Protein AF-A0A2K6FVP9-F1 (afdb_monomer_lite)

pLDDT: mean 82.62, std 16.17, range [45.94, 97.5]

Organism: Propithecus coquereli (NCBI:txid379532)

Sequence (98 aa):
MSVTGWPQGVNQFGNKYIQQTKPLTLQRTINPYPLTNYTFGTKEPLYEKDSSVAARFQRMTEEFDNIGMTRTVEGVLTVHEHRLPHVLLLHRFNFIYN

Structure (mmCIF, N/CA/C/O backbone):
data_AF-A0A2K6FVP9-F1
#
_entry.id   AF-A0A2K6FVP9-F1
#
loop_
_atom_site.group_PDB
_atom_site.id
_atom_site.type_symbol
_atom_site.label_atom_id
_atom_site.label_alt_id
_atom_site.label_comp_id
_atom_site.label_asym_id
_atom_site.label_entity_id
_atom_site.label_seq_id
_atom_site.pdbx_PDB_ins_code
_atom_site.Cartn_x
_atom_site.Cartn_y
_atom_site.Cartn_z
_atom_site.occupancy
_atom_site.B_iso_or_equiv
_atom_site.auth_seq_id
_atom_site.auth_comp_id
_atom_site.auth_asym_id
_atom_site.auth_atom_id
_atom_site.pdbx_PDB_model_num
ATOM 1 N N . MET A 1 1 ? -6.213 20.543 -75.897 1.00 48.56 1 MET A N 1
ATOM 2 C CA . MET A 1 1 ? -4.884 20.529 -75.255 1.00 48.56 1 MET A CA 1
ATOM 3 C C . MET A 1 1 ? -4.582 21.944 -74.799 1.00 48.56 1 MET A C 1
ATOM 5 O O . MET A 1 1 ? -4.403 22.786 -75.660 1.00 48.56 1 MET A O 1
ATOM 9 N N . SER A 1 2 ? -4.580 22.212 -73.495 1.00 45.94 2 SER A N 1
ATOM 10 C CA . SER A 1 2 ? -3.844 23.340 -72.900 1.00 45.94 2 SER A CA 1
ATOM 11 C C . SER A 1 2 ? -3.992 23.256 -71.386 1.00 45.94 2 SER A C 1
ATOM 13 O O . SER A 1 2 ? -5.004 23.635 -70.801 1.00 45.94 2 SER A O 1
ATOM 15 N N . VAL A 1 3 ? -2.970 22.656 -70.794 1.00 58.50 3 VAL A N 1
ATOM 16 C CA . VAL A 1 3 ? -2.654 22.649 -69.372 1.00 58.50 3 VAL A CA 1
ATOM 17 C C . VAL A 1 3 ? -2.360 24.069 -68.907 1.00 58.50 3 VAL A C 1
ATOM 19 O O . VAL A 1 3 ? -1.396 24.663 -69.369 1.00 58.50 3 VAL A O 1
ATOM 22 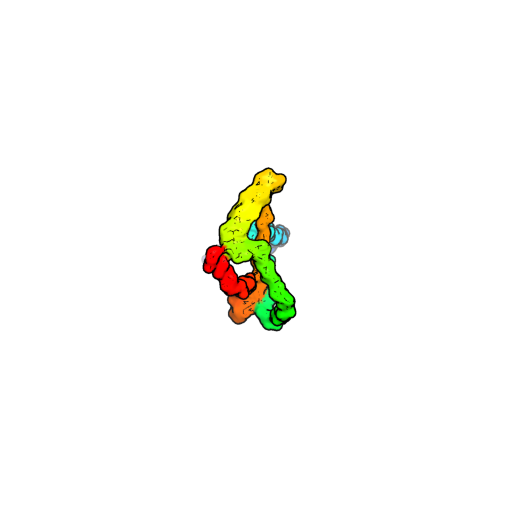N N . THR A 1 4 ? -3.127 24.582 -67.951 1.00 51.38 4 THR A N 1
ATOM 23 C CA . THR A 1 4 ? -2.676 25.673 -67.074 1.00 51.38 4 THR A CA 1
ATOM 24 C C . THR A 1 4 ? -3.302 25.475 -65.698 1.00 51.38 4 THR A C 1
ATOM 26 O O . THR A 1 4 ? -4.302 26.098 -65.345 1.00 51.38 4 THR A O 1
ATOM 29 N N . GLY A 1 5 ? -2.746 24.523 -64.948 1.00 61.38 5 GLY A N 1
ATOM 30 C CA . GLY A 1 5 ? -2.965 24.412 -63.510 1.00 61.38 5 GLY A CA 1
ATOM 31 C C . GLY A 1 5 ? -2.069 25.404 -62.770 1.00 61.38 5 GLY A C 1
ATOM 32 O O . GLY A 1 5 ? -0.938 25.655 -63.183 1.00 61.38 5 GLY A O 1
ATOM 33 N N . TRP A 1 6 ? -2.589 25.972 -61.685 1.00 52.94 6 TRP A N 1
ATOM 34 C CA . TRP A 1 6 ? -1.839 26.818 -60.758 1.00 52.94 6 TRP A CA 1
ATOM 35 C C . TRP A 1 6 ? -0.675 26.034 -60.126 1.00 52.94 6 TRP A C 1
ATOM 37 O O . TRP A 1 6 ? -0.823 24.832 -59.888 1.00 52.94 6 TRP A O 1
ATOM 47 N N . PRO A 1 7 ? 0.477 26.670 -59.843 1.00 54.00 7 PRO A N 1
ATOM 48 C CA . PRO A 1 7 ? 1.643 25.964 -59.334 1.00 54.00 7 PRO A CA 1
ATOM 49 C C . PRO A 1 7 ? 1.342 25.373 -57.952 1.00 54.00 7 PRO A C 1
ATOM 51 O O . PRO A 1 7 ? 1.093 26.091 -56.984 1.00 54.00 7 PRO A O 1
ATOM 54 N N . GLN A 1 8 ? 1.371 24.043 -57.859 1.00 63.25 8 GLN A N 1
ATOM 55 C CA . GLN A 1 8 ? 1.513 23.347 -56.587 1.00 63.25 8 GLN A CA 1
ATOM 56 C C . GLN A 1 8 ? 2.952 23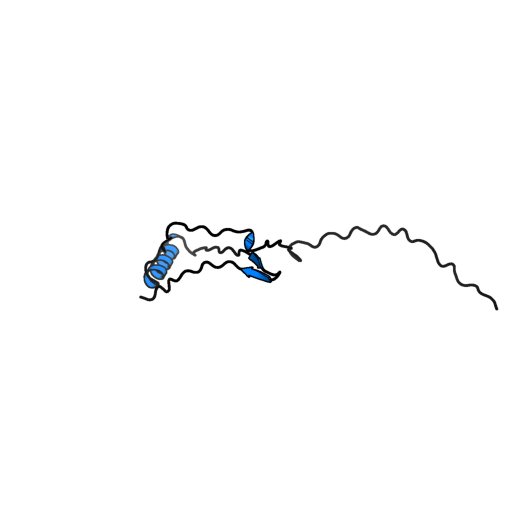.525 -56.106 1.00 63.25 8 GLN A C 1
ATOM 58 O O . GLN A 1 8 ? 3.892 23.187 -56.820 1.00 63.25 8 GLN A O 1
ATOM 63 N N . GLY A 1 9 ? 3.113 24.022 -54.882 1.00 60.28 9 GLY A N 1
ATOM 64 C CA . GLY A 1 9 ? 4.397 23.999 -54.188 1.00 60.28 9 GLY A CA 1
ATOM 65 C C . GLY A 1 9 ? 4.818 25.347 -53.631 1.00 60.28 9 GLY A C 1
ATOM 66 O O . GLY A 1 9 ? 5.784 25.941 -54.094 1.00 60.28 9 GLY A O 1
ATOM 67 N N . VAL A 1 10 ? 4.156 25.785 -52.562 1.00 50.12 10 VAL A N 1
ATOM 68 C CA . VAL A 1 10 ? 4.837 26.596 -51.551 1.00 50.12 10 VAL A CA 1
ATOM 69 C C . VAL A 1 10 ? 4.990 25.691 -50.342 1.00 50.12 10 VAL A C 1
ATOM 71 O O . VAL A 1 10 ? 4.002 25.333 -49.701 1.00 50.12 10 VAL A O 1
ATOM 74 N N . ASN A 1 11 ? 6.229 25.273 -50.067 1.00 57.50 11 ASN A N 1
ATOM 75 C CA . ASN A 1 11 ? 6.593 24.667 -48.794 1.00 57.50 11 ASN A CA 1
ATOM 76 C C . ASN A 1 11 ? 6.227 25.669 -47.699 1.00 57.50 11 ASN A C 1
ATOM 78 O O . ASN A 1 11 ? 6.945 26.639 -47.458 1.00 57.50 11 ASN A O 1
ATOM 82 N N . GLN A 1 12 ? 5.079 25.451 -47.063 1.00 59.06 12 GLN A N 1
ATOM 83 C CA . GLN A 1 12 ? 4.727 26.133 -45.834 1.00 59.06 12 GLN A CA 1
ATOM 84 C C . GLN A 1 12 ? 5.696 25.618 -44.771 1.00 59.06 12 GLN A C 1
ATOM 86 O O . GLN A 1 12 ? 5.446 24.606 -44.116 1.00 59.06 12 GLN A O 1
ATOM 91 N N . PHE A 1 13 ? 6.814 26.321 -44.598 1.00 57.19 13 PHE A N 1
ATOM 92 C CA . PHE A 1 13 ? 7.588 26.306 -43.360 1.00 57.19 13 PHE A CA 1
ATOM 93 C C . PHE A 1 13 ? 6.725 26.935 -42.255 1.00 57.19 13 PHE A C 1
ATOM 95 O O . PHE A 1 13 ? 6.996 28.018 -41.748 1.00 57.19 13 PHE A O 1
ATOM 102 N N . GLY A 1 14 ? 5.611 26.278 -41.931 1.00 59.34 14 GLY A N 1
ATOM 103 C CA . GLY A 1 14 ? 4.808 26.589 -40.770 1.00 59.34 14 GLY A CA 1
ATOM 104 C C . GLY A 1 14 ? 5.587 26.113 -39.560 1.00 59.34 14 GLY A C 1
ATOM 105 O O . GLY A 1 14 ? 5.841 24.915 -39.426 1.00 59.34 14 GLY A O 1
ATOM 106 N N . ASN A 1 15 ? 5.985 27.047 -38.700 1.00 64.44 15 ASN A N 1
ATOM 107 C CA . ASN A 1 15 ? 6.515 26.730 -37.382 1.00 64.44 15 ASN A CA 1
ATOM 108 C C . ASN A 1 15 ? 5.464 25.896 -36.642 1.00 64.44 15 ASN A C 1
ATOM 110 O O . ASN A 1 15 ? 4.475 26.419 -36.132 1.00 64.44 15 ASN A O 1
ATOM 114 N N . LYS A 1 16 ? 5.643 24.573 -36.642 1.00 69.31 16 LYS A N 1
ATOM 115 C CA . LYS A 1 16 ? 4.779 23.652 -35.913 1.00 69.31 16 LYS A CA 1
ATOM 116 C C . LYS A 1 16 ? 5.075 23.871 -34.437 1.00 69.31 16 LYS A C 1
ATOM 118 O O . LYS A 1 16 ? 6.154 23.513 -33.971 1.00 69.31 16 LYS A O 1
ATOM 123 N N . TYR A 1 17 ? 4.147 24.499 -33.719 1.00 74.25 17 TYR A N 1
ATOM 124 C CA . TYR A 1 17 ? 4.245 24.614 -32.270 1.00 74.25 17 TYR A CA 1
ATOM 125 C C . TYR A 1 17 ? 4.419 23.213 -31.681 1.00 74.25 17 TYR A C 1
ATOM 127 O O . TYR A 1 17 ? 3.646 22.301 -31.990 1.00 74.25 17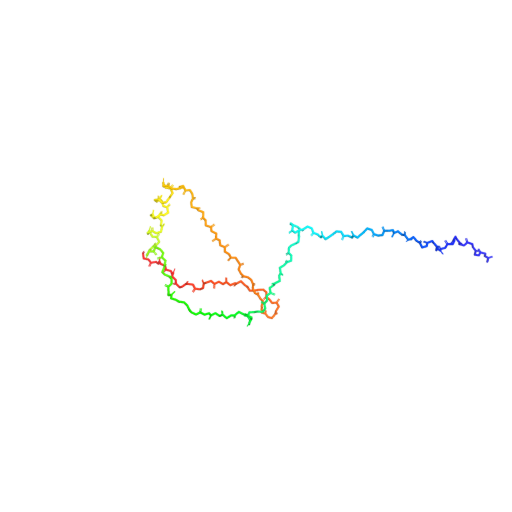 TYR A O 1
ATOM 135 N N . ILE A 1 18 ? 5.463 23.034 -30.872 1.00 80.19 18 ILE A N 1
ATOM 136 C CA . ILE A 1 18 ? 5.700 21.779 -30.164 1.00 80.19 18 ILE A CA 1
ATOM 137 C C . ILE A 1 18 ? 4.479 21.541 -29.277 1.00 80.19 18 ILE A C 1
ATOM 139 O O . ILE A 1 18 ? 4.153 22.375 -28.432 1.00 80.19 18 ILE A O 1
ATOM 143 N N . GLN A 1 19 ? 3.776 20.429 -29.498 1.00 78.50 19 GLN A N 1
ATOM 144 C CA . GLN A 1 19 ? 2.624 20.091 -28.675 1.00 78.50 19 GLN A CA 1
ATOM 145 C C . GLN A 1 19 ? 3.085 19.861 -27.239 1.00 78.50 19 GLN A C 1
ATOM 147 O O . GLN A 1 19 ? 3.963 19.038 -26.973 1.00 78.50 19 GLN A O 1
ATOM 152 N N . GLN A 1 20 ? 2.487 20.611 -26.319 1.00 81.06 20 GLN A N 1
ATOM 153 C CA . GLN A 1 20 ? 2.746 20.476 -24.898 1.00 81.06 20 GLN A CA 1
ATOM 154 C C . GLN A 1 20 ? 2.298 19.092 -24.420 1.00 81.06 20 GLN A C 1
ATOM 156 O O . GLN A 1 20 ? 1.278 18.555 -24.863 1.00 81.06 20 GLN A O 1
ATOM 161 N N . THR A 1 21 ? 3.068 18.504 -23.509 1.00 84.56 21 THR A N 1
ATOM 162 C CA . THR A 1 21 ? 2.705 17.233 -22.887 1.00 84.56 21 THR A CA 1
ATOM 163 C C . THR A 1 21 ? 1.371 17.369 -22.155 1.00 84.56 21 THR A C 1
ATOM 165 O O . THR A 1 21 ? 1.076 18.393 -21.533 1.00 84.56 21 THR A O 1
ATOM 168 N N . LYS A 1 22 ? 0.535 16.329 -22.251 1.00 88.69 22 LYS A N 1
ATOM 169 C CA . LYS A 1 22 ? -0.776 16.303 -21.594 1.00 88.69 22 LYS A CA 1
ATOM 170 C C . LYS A 1 22 ? -0.614 16.523 -20.084 1.00 88.69 22 LYS A C 1
ATOM 172 O O . LYS A 1 22 ? 0.316 15.968 -19.494 1.00 88.69 22 LYS A O 1
ATOM 177 N N . PRO A 1 23 ? -1.518 17.282 -19.441 1.00 91.50 23 PRO A N 1
ATOM 178 C CA . PRO A 1 23 ? -1.435 17.511 -18.007 1.00 91.50 23 PRO A CA 1
ATOM 1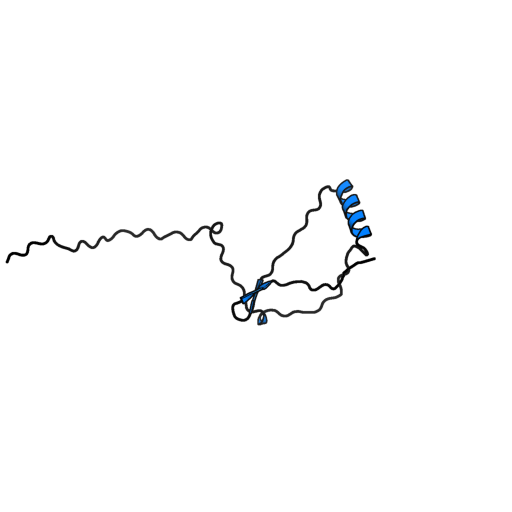79 C C . PRO A 1 23 ? -1.623 16.196 -17.239 1.00 91.50 23 PRO A C 1
ATOM 181 O O . PRO A 1 23 ? -2.411 15.336 -17.635 1.00 91.50 23 PRO A O 1
ATOM 184 N N . LEU A 1 24 ? -0.944 16.058 -16.096 1.00 89.75 24 LEU A N 1
ATOM 185 C CA . LEU A 1 24 ? -1.011 14.854 -15.250 1.00 89.75 24 LEU A CA 1
ATOM 186 C C . LEU A 1 24 ? -2.408 14.585 -14.672 1.00 89.75 24 LEU A C 1
ATOM 188 O O . LEU A 1 24 ? -2.694 13.471 -14.240 1.00 89.75 24 LEU A O 1
ATOM 192 N N . THR A 1 25 ? -3.263 15.606 -14.637 1.00 92.62 25 THR A N 1
ATOM 193 C CA . THR A 1 25 ? -4.678 15.495 -14.260 1.00 92.62 25 THR A CA 1
ATOM 194 C C . THR A 1 25 ? -5.508 14.794 -15.334 1.00 92.62 25 THR A C 1
ATOM 196 O O . THR A 1 25 ? -6.517 14.184 -15.004 1.00 92.62 25 THR A O 1
ATOM 199 N N . LEU A 1 26 ? -5.076 14.850 -16.600 1.00 92.44 26 LEU A N 1
ATOM 200 C CA . LEU A 1 26 ? -5.713 14.165 -17.725 1.00 92.44 26 LEU A CA 1
ATOM 201 C C . LEU A 1 26 ? -5.123 12.770 -17.941 1.00 92.44 26 LEU A C 1
ATOM 203 O O . LEU A 1 26 ? -5.854 11.825 -18.222 1.00 92.44 26 LEU A O 1
ATOM 207 N N . GLN A 1 27 ? -3.798 12.638 -17.842 1.00 92.50 27 GLN A N 1
ATOM 208 C CA . GLN A 1 27 ? -3.117 11.366 -18.047 1.00 92.50 27 GLN A CA 1
ATOM 209 C C . GLN A 1 27 ? -1.910 11.248 -17.120 1.00 92.50 27 GLN A C 1
ATOM 211 O O . GLN A 1 27 ? -0.928 11.977 -17.256 1.00 92.50 27 GLN A O 1
ATOM 216 N N . ARG A 1 28 ? -1.965 10.277 -16.207 1.00 93.25 28 ARG A N 1
ATOM 217 C CA . ARG A 1 28 ? -0.850 9.933 -15.327 1.00 93.25 28 ARG A CA 1
ATOM 218 C C . ARG A 1 28 ? -0.304 8.564 -15.706 1.00 93.25 28 ARG A C 1
ATOM 220 O O . ARG A 1 28 ? -0.935 7.543 -15.459 1.00 93.25 28 ARG A O 1
ATOM 227 N N . THR A 1 29 ? 0.877 8.566 -16.309 1.00 93.31 29 THR A N 1
ATOM 228 C CA . THR A 1 29 ? 1.624 7.342 -16.604 1.00 93.31 29 THR A CA 1
ATOM 229 C C . THR A 1 29 ? 2.338 6.871 -15.340 1.00 93.31 29 THR A C 1
ATOM 231 O O . THR A 1 29 ? 3.027 7.657 -14.690 1.00 93.31 29 THR A O 1
ATOM 234 N N . ILE A 1 30 ? 2.173 5.594 -15.001 1.00 93.94 30 ILE A N 1
ATOM 235 C CA . ILE A 1 30 ? 2.896 4.905 -13.928 1.00 93.94 30 ILE A CA 1
ATOM 236 C C . ILE A 1 30 ? 3.677 3.738 -14.530 1.00 93.94 30 ILE A C 1
ATOM 238 O O . ILE A 1 30 ? 3.204 3.105 -15.473 1.00 93.94 30 ILE A O 1
ATOM 242 N N . ASN A 1 31 ? 4.857 3.454 -13.9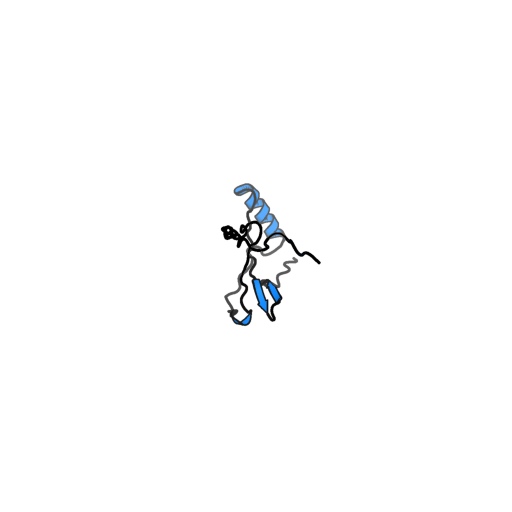84 1.00 94.56 31 ASN A N 1
ATOM 243 C CA . ASN A 1 31 ? 5.726 2.382 -14.465 1.00 94.56 31 ASN A CA 1
ATOM 244 C C . ASN A 1 31 ? 5.718 1.232 -13.450 1.00 94.56 31 ASN A C 1
ATOM 246 O O . ASN A 1 31 ? 6.436 1.319 -12.451 1.00 94.56 31 ASN A O 1
ATOM 250 N N . PRO A 1 32 ? 4.904 0.181 -13.652 1.00 94.19 32 PRO A N 1
ATOM 251 C CA . PRO A 1 32 ? 5.022 -1.028 -12.853 1.00 94.19 32 PRO A CA 1
ATOM 252 C C . PRO A 1 32 ? 6.298 -1.785 -13.245 1.00 94.19 32 PRO A C 1
ATOM 254 O O . PRO A 1 32 ? 6.743 -1.706 -14.391 1.00 94.19 32 PRO A O 1
ATOM 257 N N . TYR A 1 33 ? 6.844 -2.564 -12.314 1.00 96.75 33 TYR A N 1
ATOM 258 C CA . TYR A 1 33 ? 7.976 -3.464 -12.557 1.00 96.75 33 TYR A CA 1
ATOM 259 C C . TYR A 1 33 ? 7.560 -4.932 -12.365 1.00 96.75 33 TYR A C 1
ATOM 261 O O . TYR A 1 33 ? 6.546 -5.185 -11.700 1.00 96.75 33 TYR A O 1
ATOM 269 N N . PRO A 1 34 ? 8.313 -5.898 -12.933 1.00 97.50 34 PRO A N 1
ATOM 270 C CA . PRO A 1 34 ? 8.025 -7.318 -12.780 1.00 97.50 34 PRO A CA 1
ATOM 271 C C . PRO A 1 34 ? 7.903 -7.737 -11.311 1.00 97.50 34 PRO A C 1
ATOM 273 O O . PRO A 1 34 ? 8.710 -7.304 -10.489 1.00 97.50 34 PRO A O 1
ATOM 276 N N . LEU A 1 35 ? 6.964 -8.634 -10.988 1.00 95.81 35 LEU A N 1
ATOM 277 C CA . LEU A 1 35 ? 6.828 -9.210 -9.639 1.00 95.81 35 LEU A CA 1
ATOM 278 C C . LEU A 1 35 ? 8.151 -9.818 -9.135 1.00 95.81 35 LEU A C 1
ATOM 280 O O . LEU A 1 35 ? 8.494 -9.673 -7.967 1.00 95.81 35 LEU A O 1
ATOM 284 N N . THR A 1 36 ? 8.938 -10.413 -10.033 1.00 96.56 36 THR A N 1
ATOM 285 C CA . THR A 1 36 ? 10.249 -11.016 -9.745 1.00 96.56 36 THR A CA 1
ATOM 286 C C . THR A 1 36 ? 11.308 -10.031 -9.242 1.00 96.56 36 THR A C 1
ATOM 288 O O . THR A 1 36 ? 12.321 -10.467 -8.704 1.00 96.56 36 THR A O 1
ATOM 291 N N . ASN A 1 37 ? 11.108 -8.716 -9.404 1.00 96.69 37 ASN A N 1
ATOM 292 C CA . ASN A 1 37 ? 12.030 -7.694 -8.895 1.00 96.69 37 ASN A CA 1
ATOM 293 C C . ASN A 1 37 ? 11.859 -7.432 -7.390 1.00 96.69 37 ASN A C 1
ATOM 295 O O . ASN A 1 37 ? 12.629 -6.665 -6.813 1.00 96.69 37 ASN A O 1
ATOM 299 N N . TYR A 1 38 ? 10.849 -8.033 -6.762 1.00 95.88 38 TYR A N 1
ATOM 300 C CA . TYR A 1 38 ? 10.522 -7.833 -5.359 1.00 95.88 38 TYR A CA 1
ATOM 301 C C . TYR A 1 38 ? 10.707 -9.137 -4.586 1.00 95.88 38 TYR A C 1
ATOM 303 O O . TYR A 1 38 ? 10.262 -10.201 -5.012 1.00 95.88 38 TYR A O 1
ATOM 311 N N . THR A 1 39 ? 11.351 -9.051 -3.425 1.00 94.00 39 THR A N 1
ATOM 312 C CA . THR A 1 39 ? 11.502 -10.169 -2.493 1.00 94.00 39 THR A CA 1
ATOM 313 C C . THR A 1 39 ? 10.612 -9.949 -1.276 1.00 94.00 39 THR A C 1
ATOM 315 O O . THR A 1 39 ? 10.565 -8.860 -0.701 1.00 94.00 39 THR A O 1
ATOM 318 N N . PHE A 1 40 ? 9.887 -10.992 -0.873 1.00 90.81 40 PHE A N 1
ATOM 319 C CA . PHE A 1 40 ? 9.015 -10.956 0.298 1.00 90.81 40 PHE A CA 1
ATOM 320 C C . PHE A 1 40 ? 9.728 -11.613 1.475 1.00 90.81 40 PHE A C 1
ATOM 322 O O . PHE A 1 40 ? 9.855 -12.834 1.540 1.00 90.81 40 PHE A O 1
ATOM 329 N N . GLY A 1 41 ? 10.229 -10.787 2.390 1.00 90.81 41 GLY A N 1
ATOM 330 C CA . GLY A 1 41 ? 10.776 -11.254 3.659 1.00 90.81 41 GLY A CA 1
ATOM 331 C C . GLY A 1 41 ? 9.681 -11.523 4.691 1.00 90.81 41 GLY A C 1
ATOM 332 O O . GLY A 1 41 ? 8.579 -10.976 4.618 1.00 90.81 41 GLY A O 1
ATOM 333 N N . THR A 1 42 ? 10.006 -12.330 5.695 1.00 87.88 42 THR A N 1
ATOM 334 C CA . THR A 1 42 ? 9.182 -12.510 6.893 1.00 87.88 42 THR A CA 1
ATOM 335 C C . THR A 1 42 ? 9.625 -11.539 7.980 1.00 87.88 42 THR A C 1
ATOM 337 O O . THR A 1 42 ? 10.820 -11.344 8.195 1.00 87.88 42 THR A O 1
ATOM 340 N N . LYS A 1 43 ? 8.663 -10.951 8.689 1.00 86.12 43 LYS A N 1
ATOM 341 C CA . LYS A 1 43 ? 8.894 -10.155 9.900 1.00 86.12 43 LYS A CA 1
ATOM 342 C C . LYS A 1 43 ? 8.118 -10.756 11.068 1.00 86.12 43 LYS A C 1
ATOM 344 O O . LYS A 1 43 ? 7.227 -11.575 10.843 1.00 86.12 43 LYS A O 1
ATOM 349 N N . GLU A 1 44 ? 8.404 -10.284 12.277 1.00 84.62 44 GLU A N 1
ATOM 350 C CA . GLU A 1 44 ? 7.630 -10.649 13.464 1.00 84.62 44 GLU A CA 1
ATOM 351 C C . GLU A 1 44 ? 6.124 -10.370 13.280 1.00 84.62 44 GLU A C 1
ATOM 353 O O . GLU A 1 44 ? 5.757 -9.358 12.658 1.00 84.62 44 GLU A O 1
ATOM 358 N N . PRO A 1 45 ? 5.241 -11.241 13.807 1.00 82.06 45 PRO A N 1
ATOM 359 C CA . PRO A 1 45 ? 3.799 -11.060 13.714 1.00 82.06 45 PRO A CA 1
ATOM 360 C C . PRO A 1 45 ? 3.357 -9.691 14.235 1.00 82.06 45 PRO A C 1
ATOM 362 O O . PRO A 1 45 ? 3.706 -9.279 15.341 1.00 82.06 45 PRO A O 1
ATOM 365 N N . LEU A 1 46 ? 2.550 -8.989 13.436 1.00 78.50 46 LEU A N 1
ATOM 366 C CA . LEU A 1 46 ? 1.911 -7.746 13.856 1.00 78.50 46 LEU A CA 1
ATOM 367 C C . LEU A 1 46 ? 0.480 -8.046 14.296 1.00 78.50 46 LEU A C 1
ATOM 369 O O . LEU A 1 46 ? -0.386 -8.326 13.461 1.00 78.50 46 LEU A O 1
ATOM 373 N N . TYR A 1 47 ? 0.247 -7.971 15.602 1.00 76.69 47 TYR A N 1
ATOM 374 C CA . TYR A 1 47 ? -1.081 -8.131 16.176 1.00 76.69 47 TYR A CA 1
ATOM 375 C C . TYR A 1 47 ? -1.937 -6.890 15.931 1.00 76.69 47 TYR A C 1
ATOM 377 O O . TYR A 1 47 ? -1.442 -5.761 15.877 1.00 76.69 47 TYR A O 1
ATOM 385 N N . GLU A 1 48 ? -3.236 -7.114 15.748 1.00 78.69 48 GLU A N 1
ATOM 386 C CA . GLU A 1 48 ? -4.195 -6.018 15.696 1.00 78.69 48 GLU A CA 1
ATOM 387 C C . GLU A 1 48 ? -4.316 -5.352 17.058 1.00 78.69 48 GLU A C 1
ATOM 389 O O . GLU A 1 48 ? -4.132 -5.979 18.098 1.00 78.69 48 GLU A O 1
ATOM 394 N N . LYS A 1 49 ? -4.637 -4.058 17.032 1.00 78.12 49 LYS A N 1
ATOM 395 C CA . LYS A 1 49 ? -4.901 -3.297 18.253 1.00 78.12 49 LYS A CA 1
ATOM 396 C C . LYS A 1 49 ? -6.148 -3.802 18.983 1.00 78.12 49 LYS A C 1
ATOM 398 O O . LYS A 1 49 ? -6.218 -3.660 20.196 1.00 78.12 49 LYS A O 1
ATOM 403 N N . ASP A 1 50 ? -7.111 -4.358 18.246 1.00 84.56 50 ASP A N 1
ATOM 404 C CA . ASP A 1 50 ? -8.368 -4.863 18.793 1.00 84.56 50 ASP A CA 1
ATOM 405 C C . ASP A 1 50 ? -8.383 -6.383 18.787 1.00 84.56 50 ASP A C 1
ATOM 407 O O . ASP A 1 50 ? -8.106 -7.018 17.771 1.00 84.56 50 ASP A O 1
ATOM 411 N N . SER A 1 51 ? -8.752 -6.959 19.925 1.00 81.06 51 SER A N 1
ATOM 412 C CA . SER A 1 51 ? -8.932 -8.399 20.093 1.00 81.06 51 SER A CA 1
ATOM 413 C C . SER A 1 51 ? -10.287 -8.904 19.592 1.00 81.06 51 SER A C 1
ATOM 415 O O . SER A 1 51 ? -10.464 -10.113 19.473 1.00 81.06 51 SER A O 1
ATOM 417 N N . SER A 1 52 ? -11.239 -8.004 19.317 1.00 83.69 52 SER A N 1
ATOM 418 C CA . SER A 1 52 ? -12.582 -8.309 18.812 1.00 83.69 52 SER A CA 1
ATOM 419 C C . SER A 1 52 ? -13.173 -7.151 18.009 1.00 83.69 52 SER A C 1
ATOM 421 O O . SER A 1 52 ? -12.739 -5.998 18.106 1.00 83.69 52 SER A O 1
ATOM 423 N N . VAL A 1 53 ? -14.218 -7.445 17.235 1.00 84.75 53 VAL A N 1
ATOM 424 C CA . VAL A 1 53 ? -15.005 -6.422 16.530 1.00 84.75 53 VAL A CA 1
ATOM 425 C C . VAL A 1 53 ? -15.670 -5.460 17.520 1.00 84.75 53 VAL A C 1
ATOM 427 O O . VAL A 1 53 ? -15.691 -4.254 17.274 1.00 84.75 53 VAL A O 1
ATOM 430 N N . ALA A 1 54 ? -16.158 -5.961 18.661 1.00 88.88 54 ALA A N 1
ATOM 431 C CA . ALA A 1 54 ? -16.759 -5.128 19.702 1.00 88.88 54 ALA A CA 1
ATOM 432 C C . ALA A 1 54 ? -15.747 -4.133 20.296 1.00 88.88 54 ALA A C 1
ATOM 434 O O . ALA A 1 54 ? -16.040 -2.939 20.373 1.00 88.88 54 ALA A O 1
ATOM 435 N N . ALA A 1 55 ? -14.533 -4.594 20.623 1.00 89.06 55 ALA A N 1
ATOM 436 C CA . ALA A 1 55 ? -13.460 -3.733 21.125 1.00 89.06 55 ALA A CA 1
ATOM 437 C C . ALA A 1 55 ? -13.090 -2.632 20.115 1.00 89.06 55 ALA A C 1
ATOM 439 O O . ALA A 1 55 ? -12.906 -1.474 20.489 1.00 89.06 55 ALA A O 1
ATOM 440 N N . ARG A 1 56 ? -13.085 -2.964 18.815 1.00 89.12 56 ARG A N 1
ATOM 441 C CA . ARG A 1 56 ? -12.840 -1.995 17.739 1.00 89.12 56 ARG A CA 1
ATOM 442 C C . ARG A 1 56 ? -13.885 -0.883 17.697 1.00 89.12 56 ARG A C 1
ATOM 444 O O . ARG A 1 56 ? -13.522 0.278 17.510 1.00 89.12 56 ARG A O 1
ATOM 451 N N . PHE A 1 57 ? -15.165 -1.221 17.844 1.00 90.75 57 PHE A N 1
ATOM 452 C CA . PHE A 1 57 ? -16.238 -0.223 17.875 1.00 90.75 57 PHE A CA 1
ATOM 453 C C . PHE A 1 57 ? -16.196 0.634 19.141 1.00 90.75 57 PHE A C 1
ATOM 455 O O . PHE A 1 57 ? -16.384 1.848 19.053 1.00 90.75 57 PHE A O 1
ATOM 462 N N . GLN A 1 58 ? -15.895 0.030 20.294 1.00 93.06 58 GLN A N 1
ATOM 463 C CA . GLN A 1 58 ? -15.725 0.770 21.541 1.00 93.06 58 GLN A CA 1
ATOM 464 C C . GLN A 1 58 ? -14.597 1.800 21.410 1.00 93.06 58 GLN A C 1
ATOM 466 O O . GLN A 1 58 ? -14.838 2.988 21.618 1.00 93.06 58 GLN A O 1
ATOM 471 N N . ARG A 1 59 ? -13.408 1.384 20.951 1.00 91.88 59 ARG A N 1
ATOM 472 C CA . ARG A 1 59 ? -12.292 2.313 20.732 1.00 91.88 59 ARG A CA 1
ATOM 473 C C . ARG A 1 59 ? -12.652 3.413 19.736 1.00 91.88 59 ARG A C 1
ATOM 475 O O . ARG A 1 59 ? -12.310 4.563 19.962 1.00 91.88 59 ARG A O 1
ATOM 482 N N . MET A 1 60 ? -13.335 3.083 18.638 1.00 92.06 60 MET A N 1
ATOM 483 C CA . MET A 1 60 ? -13.749 4.085 17.647 1.00 92.06 60 MET A CA 1
ATOM 484 C C . MET A 1 60 ? -14.659 5.160 18.259 1.00 92.06 60 MET A C 1
ATOM 486 O O . MET A 1 60 ? -14.543 6.326 17.898 1.00 92.06 60 MET A O 1
ATOM 490 N N . THR A 1 61 ? -15.531 4.772 19.191 1.00 93.81 61 THR A N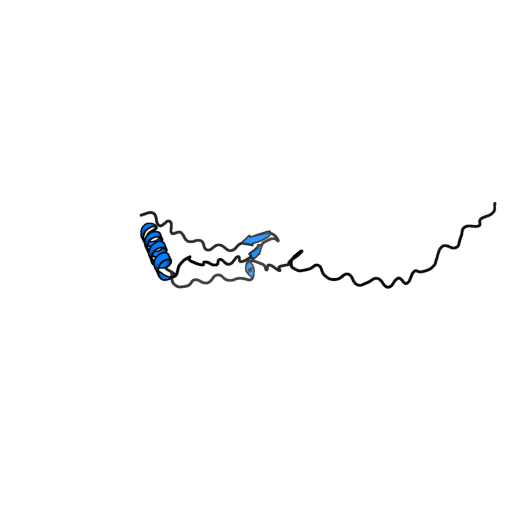 1
ATOM 491 C CA . THR A 1 61 ? -16.412 5.703 19.910 1.00 93.81 61 THR A CA 1
ATOM 492 C C . THR A 1 61 ? -15.605 6.584 20.864 1.00 93.81 61 THR A C 1
ATOM 494 O O . THR A 1 61 ? -15.703 7.804 20.806 1.00 93.81 61 THR A O 1
ATOM 497 N N . GLU A 1 62 ? -14.730 5.983 21.673 1.00 94.00 62 GLU A N 1
ATOM 498 C CA . GLU A 1 62 ? -13.865 6.713 22.609 1.00 94.00 62 GLU A CA 1
ATOM 499 C C . GLU A 1 62 ? -12.900 7.671 21.885 1.00 94.00 62 GLU A C 1
ATOM 501 O O . GLU A 1 62 ? -12.676 8.797 22.328 1.00 94.00 62 GLU A O 1
ATOM 506 N N . GLU A 1 63 ? -12.326 7.259 20.752 1.00 93.94 63 GLU A N 1
ATOM 507 C CA . GLU A 1 63 ? -11.502 8.130 19.907 1.00 93.94 63 GLU A CA 1
ATOM 508 C C . GLU A 1 63 ? -12.336 9.278 19.330 1.00 93.94 63 GLU A C 1
ATOM 510 O O . GLU A 1 63 ? -11.870 10.416 19.316 1.00 93.94 63 GLU A O 1
ATOM 515 N N . PHE A 1 64 ? -13.575 9.019 18.909 1.00 95.25 64 PHE A N 1
ATOM 516 C CA . PHE A 1 64 ? -14.447 10.068 18.391 1.00 95.25 64 PHE A CA 1
ATOM 517 C C . PHE A 1 64 ? -14.735 11.155 19.432 1.00 95.25 64 PHE A C 1
ATOM 519 O O . PHE A 1 64 ? -14.618 12.339 19.115 1.00 95.25 64 PHE A O 1
ATOM 526 N N . ASP A 1 65 ? -15.023 10.774 20.674 1.00 96.31 65 ASP A N 1
ATOM 527 C CA . ASP A 1 65 ? -15.312 11.737 21.741 1.00 96.31 65 ASP A CA 1
ATOM 528 C C . ASP A 1 65 ? -14.085 12.587 22.112 1.00 96.31 65 ASP A C 1
ATOM 530 O O . ASP A 1 65 ? -14.215 13.762 22.456 1.00 96.31 65 ASP A O 1
ATOM 534 N N . ASN A 1 66 ? -12.880 12.019 22.001 1.00 94.94 66 ASN A N 1
ATOM 535 C CA . ASN A 1 66 ? -11.639 12.686 22.399 1.00 94.94 66 ASN A CA 1
ATOM 536 C C . ASN A 1 66 ? -10.988 13.521 21.283 1.00 94.94 66 ASN A C 1
ATOM 538 O O . ASN A 1 66 ? -10.491 14.618 21.538 1.00 94.94 66 ASN A O 1
ATOM 542 N N . ILE A 1 67 ? -10.927 12.993 20.056 1.00 94.62 67 ILE A N 1
ATOM 543 C CA . ILE A 1 67 ? -10.173 13.580 18.931 1.00 94.62 67 ILE A CA 1
ATOM 544 C C . ILE A 1 67 ? -11.033 13.837 17.685 1.00 94.62 67 ILE A C 1
ATOM 546 O O . ILE A 1 67 ? -10.536 14.379 16.692 1.00 94.62 67 ILE A O 1
ATOM 550 N N . GLY A 1 68 ? -12.321 13.492 17.729 1.00 94.50 68 GLY A N 1
ATOM 551 C CA . GLY A 1 68 ? -13.250 13.635 16.616 1.00 94.50 68 GLY A CA 1
ATOM 552 C C . GLY A 1 68 ? -13.077 12.553 15.551 1.00 94.50 68 GLY A C 1
ATOM 553 O O . GLY A 1 68 ? -12.641 11.434 15.804 1.00 94.50 68 GLY A O 1
ATOM 554 N N . MET A 1 69 ? -13.447 12.882 14.315 1.00 95.06 69 MET A N 1
ATOM 555 C CA . MET A 1 69 ? -13.501 11.913 13.220 1.00 95.06 69 MET A CA 1
ATOM 556 C C . MET A 1 69 ? -12.132 11.280 12.910 1.00 95.06 69 MET A C 1
ATOM 558 O O . MET A 1 69 ? -11.175 11.974 12.549 1.00 95.06 69 MET A O 1
ATOM 562 N N . THR A 1 70 ? -12.062 9.947 12.982 1.00 92.25 70 THR A N 1
ATOM 563 C CA . THR A 1 70 ? -10.866 9.166 12.642 1.00 92.25 70 THR A CA 1
ATOM 564 C C . THR A 1 70 ? -10.458 9.389 11.184 1.00 92.25 70 THR A C 1
ATOM 566 O O . THR A 1 70 ? -11.288 9.359 10.274 1.00 92.25 70 THR A O 1
ATOM 569 N N . ARG A 1 71 ? -9.153 9.565 10.944 1.00 93.50 71 ARG A N 1
ATOM 570 C CA . ARG A 1 71 ? -8.565 9.670 9.601 1.00 93.50 71 ARG A CA 1
ATOM 571 C C . ARG A 1 71 ? -7.694 8.449 9.322 1.00 93.50 71 ARG A C 1
ATOM 573 O O . ARG A 1 71 ? -6.742 8.194 10.055 1.00 93.50 71 ARG A O 1
ATOM 580 N N . THR A 1 72 ? -8.006 7.715 8.260 1.00 92.50 72 THR A N 1
ATOM 581 C CA . THR A 1 72 ? -7.274 6.518 7.822 1.00 92.50 72 THR A CA 1
ATOM 582 C C . THR A 1 72 ? -6.716 6.723 6.414 1.00 92.50 72 THR A C 1
ATOM 584 O O . THR A 1 72 ? -7.276 7.474 5.617 1.00 92.50 72 THR A O 1
ATOM 587 N N . VAL A 1 73 ? -5.579 6.088 6.115 1.00 96.12 73 VAL A N 1
ATOM 588 C CA . VAL A 1 73 ? -4.958 6.104 4.783 1.00 96.12 73 VAL A CA 1
ATOM 589 C C . VAL A 1 73 ? -4.595 4.685 4.374 1.00 96.12 73 VAL A C 1
ATOM 591 O O . VAL A 1 73 ? -4.098 3.908 5.188 1.00 96.12 73 VAL A O 1
ATOM 594 N N . GLU A 1 74 ? -4.822 4.367 3.105 1.00 94.56 74 GLU A N 1
ATOM 595 C CA . GLU A 1 74 ? -4.457 3.087 2.505 1.00 94.56 74 GLU A CA 1
ATOM 596 C C . GLU A 1 74 ? -3.576 3.335 1.279 1.00 94.56 74 GLU A C 1
ATOM 598 O O . GLU A 1 74 ? -3.770 4.299 0.536 1.00 94.56 74 GLU A O 1
ATOM 603 N N . GLY A 1 75 ? -2.570 2.480 1.091 1.00 95.31 75 GLY A N 1
ATOM 604 C CA . GLY A 1 75 ? -1.651 2.547 -0.040 1.00 95.31 75 GLY A CA 1
ATOM 605 C C . GLY A 1 75 ? -1.955 1.454 -1.057 1.00 95.31 75 GLY A C 1
ATOM 606 O O . GLY A 1 75 ? -2.087 0.291 -0.688 1.00 95.31 75 GLY A O 1
ATOM 607 N N . VAL A 1 76 ? -2.007 1.813 -2.341 1.00 95.31 76 VAL A N 1
ATOM 608 C CA . VAL A 1 76 ? -2.135 0.851 -3.443 1.00 95.31 76 VAL A CA 1
ATOM 609 C C . VAL A 1 76 ? -0.763 0.629 -4.066 1.00 95.31 76 VAL A C 1
ATOM 611 O O . VAL A 1 76 ? -0.172 1.550 -4.630 1.00 95.31 76 VAL A O 1
ATOM 614 N N . LEU A 1 77 ? -0.254 -0.599 -3.976 1.00 95.81 77 LEU A N 1
ATOM 615 C CA . LEU A 1 77 ? 1.001 -1.002 -4.606 1.00 95.81 77 LEU A CA 1
ATOM 616 C C . LEU A 1 77 ? 0.690 -1.847 -5.842 1.00 95.81 77 LEU A C 1
ATOM 618 O O . LEU A 1 77 ? -0.082 -2.800 -5.757 1.00 95.81 77 LEU A O 1
ATOM 622 N N . THR A 1 78 ? 1.289 -1.493 -6.983 1.00 96.00 78 THR A N 1
ATOM 623 C CA . THR A 1 78 ? 1.068 -2.168 -8.272 1.00 96.00 78 THR A CA 1
ATOM 624 C C . THR A 1 78 ? 2.378 -2.698 -8.846 1.00 96.00 78 THR A C 1
ATOM 626 O O . THR A 1 78 ? 3.355 -1.959 -8.959 1.00 96.00 78 THR A O 1
ATOM 629 N N . VAL A 1 79 ? 2.371 -3.961 -9.259 1.00 97.12 79 VAL A N 1
ATOM 630 C CA . VAL A 1 79 ? 3.453 -4.638 -9.996 1.00 97.12 79 VAL A CA 1
ATOM 631 C C . VAL A 1 79 ? 2.887 -5.233 -11.284 1.00 97.12 79 VAL A C 1
ATOM 633 O O . VAL A 1 79 ? 1.683 -5.138 -11.521 1.00 97.12 79 VAL A O 1
ATOM 636 N N . HIS A 1 80 ? 3.713 -5.840 -12.135 1.00 97.06 80 HIS A N 1
ATOM 637 C CA . HIS A 1 80 ? 3.199 -6.603 -13.272 1.00 97.06 80 HIS A CA 1
ATOM 638 C C . HIS A 1 80 ? 3.785 -8.008 -13.366 1.00 97.06 80 HIS A C 1
ATOM 640 O O . HIS A 1 80 ? 4.943 -8.254 -13.049 1.00 97.06 80 HIS A O 1
ATOM 646 N N . GLU A 1 81 ? 2.997 -8.925 -13.907 1.00 96.19 81 GLU A N 1
ATOM 647 C CA . GLU A 1 81 ? 3.438 -10.261 -14.292 1.00 96.19 81 GLU A CA 1
ATOM 648 C C . GLU A 1 81 ? 2.819 -10.569 -15.653 1.00 96.19 81 GLU A C 1
ATOM 650 O O . GLU A 1 81 ? 1.655 -10.252 -15.880 1.00 96.19 81 GLU A O 1
ATOM 655 N N . HIS A 1 82 ? 3.596 -11.075 -16.612 1.00 96.31 82 HIS A N 1
ATOM 656 C CA . HIS A 1 82 ? 3.110 -11.339 -17.978 1.00 96.31 82 HIS A CA 1
ATOM 657 C C . HIS A 1 82 ? 2.401 -10.142 -18.665 1.00 96.31 82 HIS A C 1
ATOM 659 O O . HIS A 1 82 ? 1.538 -10.330 -19.521 1.00 96.31 82 HIS A O 1
ATOM 665 N N . ARG A 1 83 ? 2.798 -8.899 -18.330 1.00 91.94 83 ARG A N 1
ATOM 666 C CA . ARG A 1 83 ? 2.181 -7.620 -18.768 1.00 91.94 83 ARG A CA 1
ATOM 667 C C . ARG A 1 83 ? 0.774 -7.354 -18.217 1.00 91.94 83 ARG A C 1
ATOM 669 O O . ARG A 1 83 ? 0.084 -6.466 -18.712 1.00 91.94 83 ARG A O 1
ATOM 676 N N . LEU A 1 84 ? 0.373 -8.073 -17.175 1.00 96.75 84 LEU A N 1
ATOM 677 C CA . LEU A 1 84 ? -0.864 -7.841 -16.443 1.00 96.75 84 LEU A CA 1
ATOM 678 C C . LEU A 1 84 ? -0.551 -7.139 -15.113 1.00 96.75 84 LEU A C 1
ATOM 680 O O . LEU A 1 84 ? 0.323 -7.609 -14.375 1.00 96.75 84 LEU A O 1
ATOM 684 N N . PRO A 1 85 ? -1.214 -6.013 -14.796 1.00 96.62 85 PRO A N 1
ATOM 685 C CA . PRO A 1 85 ? -1.023 -5.328 -13.526 1.00 96.62 85 PRO A CA 1
ATOM 686 C C . PRO A 1 85 ? -1.618 -6.147 -12.373 1.00 96.62 85 PRO A C 1
ATOM 688 O O . PRO A 1 85 ? -2.726 -6.666 -12.481 1.00 96.62 85 PRO A O 1
ATOM 691 N N . HIS A 1 86 ? -0.889 -6.229 -11.264 1.00 96.44 86 HIS A N 1
ATOM 692 C CA . HIS A 1 86 ? -1.294 -6.911 -10.037 1.00 96.44 86 HIS A CA 1
ATOM 693 C C . HIS A 1 86 ? -1.238 -5.934 -8.864 1.00 96.44 86 HIS A C 1
ATOM 695 O O . HIS A 1 86 ? -0.266 -5.188 -8.723 1.00 96.44 86 HIS A O 1
ATOM 701 N N . VAL A 1 87 ? -2.266 -5.961 -8.015 1.00 96.00 87 VAL A N 1
ATOM 702 C CA . VAL A 1 87 ? -2.305 -5.202 -6.759 1.00 96.00 87 VAL A CA 1
ATOM 703 C C . VAL A 1 87 ? -1.803 -6.091 -5.630 1.00 96.00 87 VAL A C 1
ATOM 705 O O . VAL A 1 87 ? -2.256 -7.226 -5.483 1.00 96.00 87 VAL A O 1
ATOM 708 N N . LEU A 1 88 ? -0.875 -5.579 -4.824 1.00 95.00 88 LEU A N 1
ATOM 709 C CA . LEU A 1 88 ? -0.386 -6.302 -3.655 1.00 95.00 88 LEU A CA 1
ATOM 710 C C . LEU A 1 88 ? -1.395 -6.191 -2.512 1.00 95.00 88 LEU A C 1
ATOM 712 O O . LEU A 1 88 ? -1.759 -5.091 -2.098 1.00 95.00 88 LEU A O 1
ATOM 716 N N . LEU A 1 89 ? -1.815 -7.338 -1.988 1.00 92.94 89 LEU A N 1
ATOM 717 C CA . LEU A 1 89 ? -2.724 -7.436 -0.853 1.00 92.94 89 LEU A CA 1
ATOM 718 C C . LEU A 1 89 ? -1.999 -8.078 0.326 1.00 92.94 89 LEU A C 1
ATOM 720 O O . LEU A 1 89 ? -1.261 -9.051 0.167 1.00 92.94 89 LEU A O 1
ATOM 724 N N . LEU A 1 90 ? -2.245 -7.561 1.526 1.00 88.69 90 LEU A N 1
ATOM 725 C CA . LEU A 1 90 ? -1.849 -8.243 2.751 1.00 88.69 90 LEU A CA 1
ATOM 726 C C . LEU A 1 90 ? -2.887 -9.325 3.048 1.00 88.69 90 LEU A C 1
ATOM 728 O O . LEU A 1 90 ? -3.997 -9.024 3.482 1.00 88.69 90 LEU A O 1
ATOM 732 N N . HIS A 1 91 ? -2.528 -10.586 2.817 1.00 78.38 91 HIS A N 1
ATOM 733 C CA . HIS A 1 91 ? -3.382 -11.712 3.172 1.00 78.38 91 HIS A CA 1
ATOM 734 C C . HIS A 1 91 ? -3.320 -11.926 4.690 1.00 78.38 91 HIS A C 1
ATOM 736 O O . HIS A 1 91 ? -2.415 -12.585 5.201 1.00 78.38 91 HIS A O 1
ATOM 742 N N . ARG A 1 92 ? -4.248 -11.320 5.436 1.00 70.94 92 ARG A N 1
ATOM 743 C CA . ARG A 1 92 ? -4.441 -11.614 6.861 1.00 70.94 92 ARG A CA 1
ATOM 744 C C . ARG A 1 92 ? -5.675 -12.488 7.040 1.00 70.94 92 ARG A C 1
ATOM 746 O O . ARG A 1 92 ? -6.736 -12.172 6.521 1.00 70.94 92 ARG A O 1
ATOM 753 N N . PHE A 1 93 ? -5.513 -13.565 7.803 1.00 46.56 93 PHE A N 1
ATOM 754 C CA . PHE A 1 93 ? -6.550 -14.561 8.089 1.00 46.56 93 PHE A CA 1
ATOM 755 C C . PHE A 1 93 ? -7.469 -14.175 9.271 1.00 46.56 93 PHE A C 1
ATOM 757 O O . PHE A 1 93 ? -8.278 -14.981 9.712 1.00 46.56 93 PHE A O 1
ATOM 764 N N . ASN A 1 94 ? -7.376 -12.959 9.822 1.00 52.94 94 ASN A N 1
ATOM 765 C CA . ASN A 1 94 ? -8.157 -12.588 11.008 1.00 52.94 94 ASN A CA 1
ATOM 766 C C . ASN A 1 94 ? -9.592 -12.181 10.651 1.00 52.94 94 ASN A C 1
ATOM 768 O O . ASN A 1 94 ? -9.926 -11.002 10.565 1.00 52.94 94 ASN A O 1
ATOM 772 N N . PHE A 1 95 ? -10.457 -13.183 10.509 1.00 48.69 95 PHE A N 1
ATOM 773 C CA . PHE A 1 95 ? -11.865 -13.023 10.838 1.00 48.69 95 PHE A CA 1
ATOM 774 C C . PHE A 1 95 ? -12.002 -13.083 12.355 1.00 48.69 95 PHE A C 1
ATOM 776 O O . PHE A 1 95 ? -12.083 -14.156 12.949 1.00 48.69 95 PHE A O 1
ATOM 783 N N . ILE A 1 96 ? -11.991 -11.919 12.996 1.00 57.38 96 ILE A N 1
ATOM 784 C CA . ILE A 1 96 ? -12.277 -11.820 14.422 1.00 57.38 96 ILE A CA 1
ATOM 785 C C . ILE A 1 96 ? -13.800 -11.906 14.603 1.00 57.38 96 ILE A C 1
ATOM 787 O O . ILE A 1 96 ? -14.476 -10.900 14.783 1.00 57.38 96 ILE A O 1
ATOM 791 N N . TYR A 1 97 ? -14.351 -13.114 14.473 1.00 45.94 97 TYR A N 1
ATOM 792 C CA . TYR A 1 97 ? -15.703 -13.438 14.925 1.00 45.94 97 TYR A CA 1
ATOM 793 C C . TYR A 1 97 ? -15.611 -14.099 16.300 1.00 45.94 97 TYR A C 1
ATOM 795 O O . TYR A 1 97 ? -15.480 -15.317 16.406 1.00 45.94 97 TYR A O 1
ATOM 803 N N . ASN A 1 98 ? -15.653 -13.280 17.344 1.00 46.06 98 ASN A N 1
ATOM 804 C CA . ASN A 1 98 ? -16.199 -13.650 18.647 1.00 46.06 98 ASN A CA 1
ATOM 805 C C . ASN A 1 98 ? -16.774 -12.381 19.276 1.00 46.06 98 ASN A C 1
ATOM 807 O O . ASN A 1 98 ? -16.023 -11.375 19.329 1.00 46.06 98 ASN A O 1
#

InterPro domains:
  IPR016706 Cleavage/polyadenylation specificity factor subunit 5 [PF13869] (29-93)
  IPR016706 Cleavage/polyadenylation specificity factor subunit 5 [PTHR13047] (26-97)

Secondary structure (DSSP, 8-state):
----PPPP--------PPPPPPPTTT-------BGGG-----------S-SSHHHHHHHHHHHHHHH-S--------EEEETTEEEE-----------

Foldseek 3Di:
DDDDDDDPDDPPPPPDPDDDDDDCVVPPDDDAEAPVVDDDDDDPDDDDPDLAPVRVVVVCVVCCVVPNDDDDDDDWDWHDDPNHIDTDDDDDPDPRDD

Radius of gyration: 29.99 Å; chains: 1; bounding box: 29×41×98 Å